Protein AF-A2SNB1-F1 (afdb_monomer_lite)

Foldseek 3Di:
DDAPQDDQQFWKWFPPDQFATWIWGWHDADPVRFTKTFTAHLLRHTQQDDDDPPVDDRRTDPRHHCVRIFTWDDFPSVVSVDPPDGVVVGTGTPPPPDD

Radius of gyration: 13.39 Å; chains: 1; bounding box: 37×21×37 Å

pLDDT: mean 83.58, std 13.96, range [34.94, 96.62]

Organism: Methylibium petroleiphilum (strain ATCC BAA-1232 / LMG 22953 / PM1) (NCBI:txid420662)

Secondary structure (DSSP, 8-state):
-PPP---TT-EEEESS-SSSPPEEEEEEE-TTSEEEEEEE-TTS-EEE--S--SSS-TTSEEEEEGGGEEEESPP-HHHHHSTTS-HHHH--B------

Structure (mmCIF, N/CA/C/O backbone):
data_AF-A2SNB1-F1
#
_entry.id   AF-A2SNB1-F1
#
loop_
_atom_site.group_PDB
_atom_site.id
_atom_site.type_symbol
_atom_site.label_atom_id
_atom_site.label_alt_id
_atom_site.label_comp_id
_atom_site.label_asym_id
_atom_site.label_entity_id
_atom_site.label_seq_id
_atom_site.pdbx_PDB_ins_code
_atom_site.Cartn_x
_atom_site.Cartn_y
_atom_site.Cartn_z
_atom_site.occupancy
_atom_site.B_iso_or_equiv
_atom_site.auth_seq_id
_atom_site.auth_comp_id
_atom_site.auth_asym_id
_atom_site.auth_atom_id
_atom_site.pdbx_PDB_model_num
ATOM 1 N N . MET A 1 1 ? 16.860 10.320 3.312 1.00 34.94 1 MET A N 1
ATOM 2 C CA . MET A 1 1 ? 16.235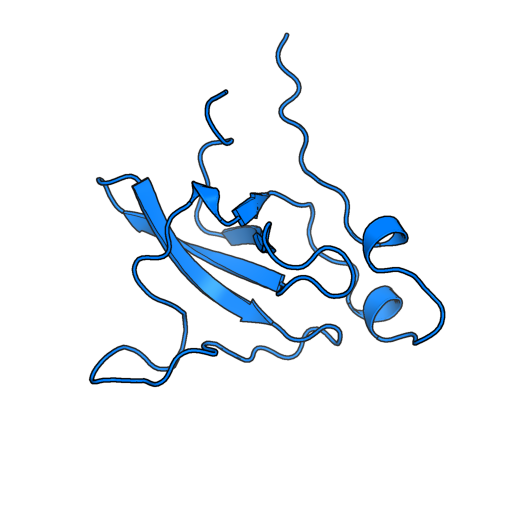 9.144 3.948 1.00 34.94 1 MET A CA 1
ATOM 3 C C . MET A 1 1 ? 15.730 8.245 2.836 1.00 34.94 1 MET A C 1
ATOM 5 O O . MET A 1 1 ? 14.921 8.710 2.04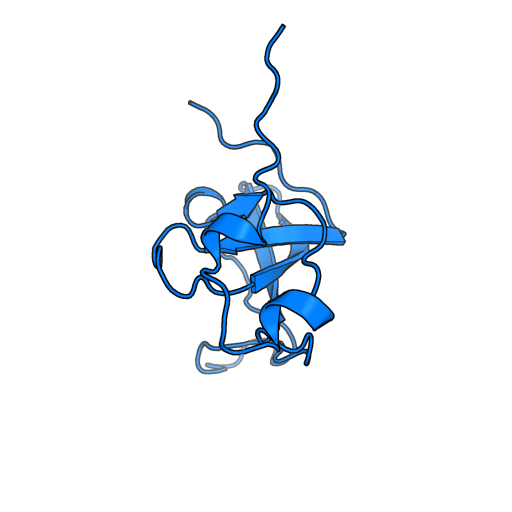3 1.00 34.94 1 MET A O 1
ATOM 9 N N . ALA A 1 2 ? 16.277 7.038 2.697 1.00 44.78 2 ALA A N 1
ATOM 10 C CA . ALA A 1 2 ? 15.760 6.066 1.739 1.00 44.78 2 ALA A CA 1
ATOM 11 C C . ALA A 1 2 ? 14.484 5.454 2.331 1.00 44.78 2 ALA A C 1
ATOM 13 O O . ALA A 1 2 ? 14.493 5.035 3.486 1.00 44.78 2 ALA A O 1
ATOM 14 N N . ALA A 1 3 ? 13.381 5.449 1.580 1.00 50.94 3 ALA A N 1
ATOM 15 C CA . ALA A 1 3 ? 12.192 4.708 1.990 1.00 50.94 3 ALA A CA 1
ATOM 16 C C . ALA A 1 3 ? 12.558 3.217 2.146 1.00 50.94 3 ALA A C 1
ATOM 18 O O . ALA A 1 3 ? 13.423 2.735 1.404 1.00 50.94 3 ALA A O 1
ATOM 19 N N . PRO A 1 4 ? 11.933 2.471 3.076 1.00 59.09 4 PRO A N 1
ATOM 20 C CA . PRO A 1 4 ? 12.180 1.039 3.195 1.00 59.09 4 PRO A CA 1
ATOM 21 C C . PRO A 1 4 ? 11.934 0.362 1.845 1.00 59.09 4 PRO A C 1
ATOM 23 O O . PRO A 1 4 ? 10.951 0.669 1.169 1.00 59.09 4 PRO A O 1
ATOM 26 N N . ALA A 1 5 ? 12.816 -0.553 1.443 1.00 82.25 5 ALA A N 1
ATOM 27 C CA . ALA A 1 5 ? 12.638 -1.276 0.190 1.00 82.25 5 ALA A CA 1
ATOM 28 C C . ALA A 1 5 ? 11.352 -2.115 0.265 1.00 82.25 5 ALA A C 1
ATOM 30 O O . ALA A 1 5 ? 11.281 -3.094 1.014 1.00 82.25 5 ALA A O 1
ATOM 31 N N . PHE A 1 6 ? 10.328 -1.717 -0.493 1.00 90.75 6 PHE A N 1
ATOM 32 C CA . PHE A 1 6 ? 9.090 -2.478 -0.601 1.00 90.75 6 PHE A CA 1
ATOM 33 C C . PHE A 1 6 ? 9.363 -3.889 -1.123 1.00 90.75 6 PHE A C 1
ATOM 35 O O . PHE A 1 6 ? 10.309 -4.135 -1.872 1.00 90.75 6 PHE A O 1
ATOM 42 N N . LYS A 1 7 ? 8.499 -4.826 -0.734 1.00 93.69 7 LYS A N 1
ATOM 43 C CA . LYS A 1 7 ? 8.494 -6.204 -1.227 1.00 93.69 7 LYS A CA 1
ATOM 44 C C . LYS A 1 7 ? 7.075 -6.608 -1.620 1.00 93.69 7 LYS A C 1
ATOM 46 O O . LYS A 1 7 ? 6.122 -6.159 -0.971 1.00 93.69 7 LYS A O 1
ATOM 51 N N . PRO A 1 8 ? 6.913 -7.494 -2.618 1.00 95.75 8 PRO A N 1
ATOM 52 C CA . PRO A 1 8 ? 5.623 -8.094 -2.927 1.00 95.75 8 PRO A CA 1
ATOM 53 C C . PRO A 1 8 ? 4.941 -8.659 -1.675 1.00 95.75 8 PRO A C 1
ATOM 55 O O . PRO A 1 8 ? 5.553 -9.338 -0.852 1.00 95.75 8 PRO A O 1
ATOM 58 N N . GLY A 1 9 ? 3.655 -8.363 -1.524 1.00 94.94 9 GLY A N 1
ATOM 59 C CA . GLY A 1 9 ? 2.821 -8.795 -0.409 1.00 94.94 9 GLY A CA 1
ATOM 60 C C . GLY A 1 9 ? 2.771 -7.841 0.786 1.00 94.94 9 GLY A C 1
ATOM 61 O O . GLY A 1 9 ? 1.851 -8.013 1.593 1.00 94.94 9 GLY A O 1
ATOM 62 N N . MET A 1 10 ? 3.675 -6.856 0.884 1.00 95.38 10 MET A N 1
ATOM 63 C CA . MET A 1 10 ? 3.658 -5.836 1.942 1.00 95.38 10 MET A CA 1
ATOM 64 C C . MET A 1 10 ? 2.409 -4.959 1.870 1.00 95.38 10 MET A C 1
ATOM 66 O O . MET A 1 10 ? 1.838 -4.753 0.797 1.00 95.38 10 MET A O 1
ATOM 70 N N . TRP A 1 11 ? 2.006 -4.428 3.020 1.00 95.38 11 TRP A N 1
ATOM 71 C CA . TRP A 1 11 ? 0.969 -3.410 3.104 1.00 95.38 11 TRP A CA 1
ATOM 72 C C . TRP A 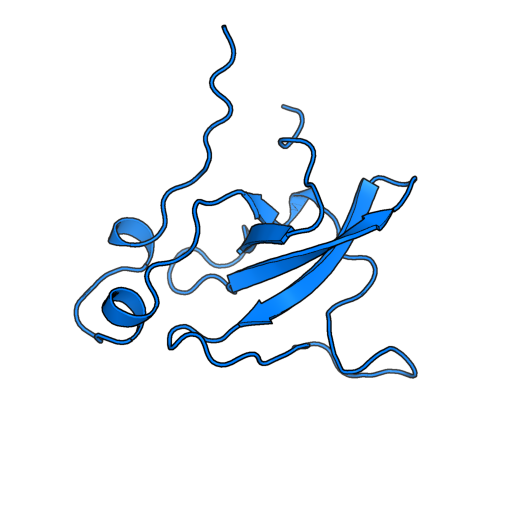1 11 ? 1.598 -2.023 3.144 1.00 95.38 11 TRP A C 1
ATOM 74 O O . TRP A 1 11 ? 2.683 -1.827 3.693 1.00 95.38 11 TRP A O 1
ATOM 84 N N . ALA A 1 12 ? 0.913 -1.071 2.528 1.00 94.31 12 ALA A N 1
ATOM 85 C CA . ALA A 1 12 ? 1.327 0.313 2.454 1.00 94.31 12 ALA A CA 1
ATOM 86 C C . ALA A 1 12 ? 0.110 1.236 2.550 1.00 94.31 12 ALA A C 1
ATOM 88 O O . ALA A 1 12 ? -1.007 0.852 2.196 1.00 94.31 12 ALA A O 1
ATOM 89 N N . MET A 1 13 ? 0.340 2.460 3.000 1.00 92.81 13 MET A N 1
ATOM 90 C CA . MET A 1 13 ? -0.639 3.539 2.957 1.00 92.81 13 MET A CA 1
ATOM 91 C C . MET A 1 13 ? -0.098 4.710 2.138 1.00 92.81 13 MET A C 1
ATOM 93 O O . MET A 1 13 ? 1.112 4.933 2.121 1.00 92.81 13 MET A O 1
ATOM 97 N N . SER A 1 14 ? -0.966 5.446 1.449 1.00 91.00 14 SER A N 1
ATOM 98 C CA . SER A 1 14 ? -0.553 6.648 0.717 1.00 91.00 14 SER A CA 1
ATOM 99 C C . SER A 1 14 ? -0.014 7.711 1.675 1.00 91.00 14 SER A C 1
ATOM 101 O O . SER A 1 14 ? -0.653 7.994 2.690 1.00 91.00 14 SER A O 1
ATOM 103 N N . ALA A 1 15 ? 1.099 8.348 1.323 1.00 85.75 15 ALA A N 1
ATOM 104 C CA . ALA A 1 15 ? 1.664 9.463 2.083 1.00 85.75 15 ALA A CA 1
ATOM 105 C C . ALA A 1 15 ? 0.846 10.763 1.940 1.00 85.75 15 ALA A C 1
ATOM 107 O O . ALA A 1 15 ? 0.892 11.616 2.824 1.00 85.75 15 ALA A O 1
ATOM 108 N N . ASP A 1 16 ? 0.087 10.899 0.848 1.00 80.25 16 ASP A N 1
ATOM 109 C CA . ASP A 1 16 ? -0.572 12.155 0.466 1.00 80.25 16 ASP A CA 1
ATOM 110 C C . ASP A 1 16 ? -1.836 12.475 1.289 1.00 80.25 16 ASP A C 1
ATOM 112 O O . ASP A 1 16 ? -2.198 13.639 1.456 1.00 80.25 16 ASP A O 1
ATOM 116 N N . GLU A 1 17 ? -2.513 11.460 1.838 1.00 78.50 17 GLU A N 1
ATOM 117 C CA . GLU A 1 17 ? -3.777 11.623 2.566 1.00 78.50 17 GLU A CA 1
ATOM 118 C C . GLU A 1 17 ? -3.659 11.173 4.025 1.00 78.50 17 GLU A C 1
ATOM 120 O O . GLU A 1 17 ? -3.709 9.991 4.340 1.00 78.50 17 GLU A O 1
ATOM 125 N N . VAL A 1 18 ? -3.560 12.127 4.954 1.00 70.62 18 VAL A N 1
ATOM 126 C CA . VAL A 1 18 ? -3.283 11.813 6.369 1.00 70.62 18 VAL A CA 1
ATOM 127 C C . VAL A 1 18 ? -4.524 11.346 7.148 1.00 70.62 18 VAL A C 1
ATOM 129 O O . VAL A 1 18 ? -4.399 10.611 8.123 1.00 70.62 18 VAL A O 1
ATOM 132 N N . TYR A 1 19 ? -5.728 11.782 6.761 1.00 73.38 19 TYR A N 1
ATOM 133 C CA . TYR A 1 19 ? -6.963 11.489 7.512 1.00 73.38 19 TYR A CA 1
ATOM 134 C C . TYR A 1 19 ? -7.701 10.237 7.029 1.00 73.38 19 TYR A C 1
ATOM 136 O O . TYR A 1 19 ? -8.450 9.632 7.793 1.00 73.38 19 TYR A O 1
ATOM 144 N N . LYS A 1 20 ? -7.528 9.870 5.755 1.00 81.00 20 LYS A N 1
ATOM 145 C CA . LYS A 1 20 ? -8.133 8.687 5.126 1.00 81.00 20 LYS A CA 1
ATOM 146 C C . LYS A 1 20 ? -7.206 8.139 4.038 1.00 81.00 20 LYS A C 1
ATOM 148 O O . LYS A 1 20 ? -7.591 8.130 2.874 1.00 81.00 20 LYS A O 1
ATOM 153 N N . PRO A 1 21 ? -5.985 7.713 4.395 1.00 86.56 21 PRO A N 1
ATOM 154 C CA . PRO A 1 21 ? -5.031 7.254 3.401 1.00 86.56 21 PRO A CA 1
ATOM 155 C C . PRO A 1 21 ? -5.595 6.098 2.577 1.00 86.56 21 PRO A C 1
ATOM 157 O O . PRO A 1 21 ? -6.291 5.215 3.093 1.00 86.56 21 PRO A O 1
ATOM 160 N N . MET A 1 22 ? -5.227 6.059 1.300 1.00 90.62 22 MET A N 1
ATOM 161 C CA . MET A 1 22 ? -5.458 4.883 0.475 1.00 90.62 22 MET A CA 1
ATOM 162 C C . MET A 1 22 ? -4.632 3.718 1.009 1.00 90.62 22 MET A C 1
ATOM 164 O O . MET A 1 22 ? -3.442 3.863 1.288 1.00 90.62 22 MET A O 1
ATOM 168 N N . LEU A 1 23 ? -5.260 2.549 1.110 1.00 93.81 23 LEU A N 1
ATOM 169 C CA . LEU A 1 23 ? -4.607 1.325 1.558 1.00 93.81 23 LEU A CA 1
ATOM 170 C C . LEU A 1 23 ? -4.224 0.480 0.354 1.00 93.81 23 LEU A C 1
ATOM 172 O O . LEU A 1 23 ? -5.051 0.175 -0.507 1.00 93.81 23 LEU A O 1
ATOM 176 N N . GLY A 1 24 ? -2.961 0.087 0.309 1.00 95.25 24 GLY A N 1
ATOM 177 C CA . GLY A 1 24 ? -2.369 -0.662 -0.780 1.00 95.25 24 GLY A CA 1
ATOM 178 C C . GLY A 1 24 ? -1.729 -1.950 -0.292 1.00 95.25 24 GLY A C 1
ATOM 179 O O . GLY A 1 24 ? -1.115 -1.992 0.773 1.00 95.25 24 GLY A O 1
ATOM 180 N N . ARG A 1 25 ? -1.825 -3.006 -1.098 1.00 96.62 25 ARG A N 1
ATOM 181 C CA . ARG A 1 25 ? -0.949 -4.171 -0.981 1.00 96.62 25 ARG A CA 1
ATOM 182 C C . ARG A 1 25 ? -0.017 -4.209 -2.178 1.00 96.62 25 ARG A C 1
ATOM 184 O O . ARG A 1 25 ? -0.493 -4.249 -3.314 1.00 96.62 25 ARG A O 1
ATOM 191 N N . ILE A 1 26 ? 1.285 -4.221 -1.921 1.00 96.38 26 ILE A N 1
ATOM 192 C CA . ILE A 1 26 ? 2.305 -4.295 -2.964 1.00 96.38 26 ILE A CA 1
ATOM 193 C C . ILE A 1 26 ? 2.130 -5.614 -3.708 1.00 96.38 26 ILE A C 1
ATOM 195 O O . ILE A 1 26 ? 2.129 -6.690 -3.107 1.00 96.38 26 ILE A O 1
ATOM 199 N N . ARG A 1 27 ? 1.934 -5.530 -5.017 1.00 95.75 27 ARG A N 1
ATOM 200 C CA . ARG A 1 27 ? 1.847 -6.679 -5.912 1.00 95.75 27 ARG A CA 1
ATOM 201 C C . ARG A 1 27 ? 3.224 -7.045 -6.432 1.00 95.75 27 ARG A C 1
ATOM 203 O O . ARG A 1 27 ? 3.572 -8.218 -6.386 1.00 95.75 27 ARG A O 1
ATOM 210 N N . ASP A 1 28 ? 3.948 -6.049 -6.924 1.00 95.62 28 ASP A N 1
ATOM 211 C CA . ASP A 1 28 ? 5.251 -6.224 -7.550 1.00 95.62 28 ASP A CA 1
ATOM 212 C C . ASP A 1 28 ? 6.134 -4.992 -7.330 1.00 95.62 28 ASP A C 1
ATOM 214 O O . ASP A 1 28 ? 5.627 -3.910 -7.013 1.00 95.62 28 ASP A O 1
ATOM 218 N N . VAL A 1 29 ? 7.443 -5.174 -7.476 1.00 94.62 29 VAL A N 1
ATOM 219 C CA . VAL A 1 29 ? 8.457 -4.121 -7.358 1.00 94.62 29 VAL A CA 1
ATOM 220 C C . VAL A 1 29 ? 9.371 -4.211 -8.571 1.00 94.62 29 VAL A C 1
ATOM 222 O O . VAL A 1 29 ? 10.001 -5.239 -8.813 1.00 94.62 29 VAL A O 1
ATOM 225 N N . HIS A 1 30 ? 9.438 -3.129 -9.332 1.00 92.19 30 HIS A N 1
ATOM 226 C CA . HIS A 1 30 ? 10.193 -3.051 -10.574 1.00 92.19 30 HIS A CA 1
ATOM 227 C C . HIS A 1 30 ? 11.660 -2.700 -10.312 1.00 92.19 30 HIS A C 1
ATOM 229 O O . HIS A 1 30 ? 12.024 -2.162 -9.264 1.00 92.19 30 HIS A O 1
ATOM 235 N N . SER A 1 31 ? 12.524 -2.973 -11.290 1.00 89.88 31 SER A N 1
ATOM 236 C CA . SER A 1 31 ? 13.968 -2.707 -11.192 1.00 89.88 31 SER A CA 1
ATOM 237 C C . SER A 1 31 ? 14.321 -1.223 -11.059 1.00 89.88 31 SER A C 1
ATOM 239 O O . SER A 1 31 ? 15.411 -0.897 -10.601 1.00 89.88 31 SER A O 1
ATOM 241 N N . ASP A 1 32 ? 13.420 -0.329 -11.469 1.00 89.00 32 ASP A N 1
ATOM 242 C CA . ASP A 1 32 ? 13.554 1.125 -11.327 1.00 89.00 32 ASP A CA 1
ATOM 243 C C . ASP A 1 32 ? 13.067 1.648 -9.960 1.00 89.00 32 ASP A C 1
ATOM 245 O O . ASP A 1 32 ? 13.114 2.850 -9.705 1.00 89.00 32 ASP A O 1
ATOM 249 N N . GLY A 1 33 ? 12.607 0.756 -9.075 1.00 87.75 33 GLY A N 1
ATOM 250 C CA . GLY A 1 33 ? 12.069 1.092 -7.759 1.00 87.75 33 GLY A CA 1
ATOM 251 C C . GLY A 1 33 ? 10.598 1.511 -7.765 1.00 87.75 33 GLY A C 1
ATOM 252 O O . GLY A 1 33 ? 10.052 1.796 -6.697 1.00 87.75 33 GLY A O 1
ATOM 253 N N . SER A 1 34 ? 9.934 1.539 -8.925 1.00 92.81 34 SER A N 1
ATOM 254 C CA . SER A 1 34 ? 8.481 1.701 -8.983 1.00 92.81 34 SER A CA 1
ATOM 255 C C . SER A 1 34 ? 7.769 0.438 -8.490 1.00 92.81 34 SER A C 1
ATOM 257 O O . SER A 1 34 ? 8.332 -0.659 -8.462 1.00 92.81 34 SER A O 1
ATOM 259 N N . ILE A 1 35 ? 6.518 0.583 -8.062 1.00 94.94 35 ILE A N 1
ATOM 260 C CA . ILE A 1 35 ? 5.741 -0.495 -7.446 1.00 94.94 35 ILE A CA 1
ATOM 261 C C . ILE A 1 35 ? 4.372 -0.643 -8.098 1.00 94.94 35 ILE A C 1
ATOM 263 O O . ILE A 1 35 ? 3.719 0.335 -8.455 1.00 94.94 35 ILE A O 1
ATOM 267 N N . ASP A 1 36 ? 3.907 -1.880 -8.193 1.00 95.19 36 ASP A N 1
ATOM 268 C CA . ASP A 1 36 ? 2.520 -2.181 -8.523 1.00 95.19 36 ASP A CA 1
ATOM 269 C C . ASP A 1 36 ? 1.728 -2.350 -7.226 1.00 95.19 36 ASP A C 1
ATOM 271 O O . ASP A 1 36 ? 2.122 -3.130 -6.355 1.00 95.19 36 ASP A O 1
ATOM 275 N N . VAL A 1 37 ? 0.586 -1.679 -7.086 1.00 95.31 37 VAL A N 1
ATOM 276 C CA . VAL A 1 37 ? -0.177 -1.656 -5.827 1.00 95.31 37 VAL A CA 1
ATOM 277 C C . VAL A 1 37 ? -1.632 -2.041 -6.052 1.00 95.31 37 VAL A C 1
ATOM 279 O O . VAL A 1 37 ? -2.337 -1.457 -6.865 1.00 95.31 37 VAL A O 1
ATOM 282 N N . VAL A 1 38 ? -2.128 -3.022 -5.304 1.00 96.50 38 VAL A N 1
ATOM 283 C CA . VAL A 1 38 ? -3.557 -3.353 -5.267 1.00 96.50 38 VAL A CA 1
ATOM 284 C C . VAL A 1 38 ? -4.226 -2.500 -4.198 1.00 96.50 38 VAL A C 1
ATOM 286 O O . VAL A 1 38 ? -3.908 -2.653 -3.022 1.00 96.50 38 VAL A O 1
ATOM 289 N N . ILE A 1 39 ? -5.184 -1.663 -4.588 1.00 94.75 39 ILE A N 1
ATOM 290 C CA . ILE A 1 39 ? -5.913 -0.789 -3.665 1.00 94.75 39 ILE A CA 1
ATOM 291 C C . ILE A 1 39 ? -7.034 -1.544 -2.946 1.00 94.75 39 ILE A C 1
ATOM 293 O O . ILE A 1 39 ? -7.740 -2.365 -3.548 1.00 94.75 39 ILE A O 1
ATOM 297 N N . TYR A 1 40 ? -7.216 -1.235 -1.665 1.00 94.06 40 TYR A N 1
ATOM 298 C CA . TYR A 1 40 ? -8.265 -1.740 -0.785 1.00 94.06 40 TYR A CA 1
ATOM 299 C C . TYR A 1 40 ? -9.042 -0.578 -0.165 1.00 94.06 40 TYR A C 1
ATOM 301 O O . TYR A 1 40 ? -8.485 0.475 0.138 1.00 94.06 40 TYR A O 1
ATOM 309 N N . ALA A 1 41 ? -10.341 -0.782 0.027 1.00 89.50 41 ALA A N 1
ATOM 310 C CA . ALA A 1 41 ? -11.157 0.082 0.863 1.00 89.50 41 ALA A CA 1
ATOM 311 C C . ALA A 1 41 ? -10.912 -0.208 2.354 1.00 89.50 41 ALA A C 1
ATOM 313 O O . ALA A 1 41 ? -10.320 -1.223 2.726 1.00 89.50 41 ALA A O 1
ATOM 314 N N . ALA A 1 42 ? -11.388 0.695 3.210 1.00 86.44 42 ALA A N 1
ATOM 315 C CA . ALA A 1 42 ? -11.218 0.620 4.661 1.00 86.44 42 ALA A CA 1
ATOM 316 C C . ALA A 1 42 ? -11.875 -0.606 5.313 1.00 86.44 42 ALA A C 1
ATOM 318 O O . ALA A 1 42 ? -11.442 -1.049 6.368 1.00 86.44 42 ALA A O 1
ATOM 319 N N . ASP A 1 43 ? -12.889 -1.174 4.665 1.00 87.56 43 ASP A N 1
ATOM 320 C CA . ASP A 1 43 ? -13.560 -2.415 5.063 1.00 87.56 43 ASP A CA 1
ATOM 321 C C . ASP A 1 43 ? -12.828 -3.683 4.581 1.00 87.56 43 ASP A C 1
ATOM 323 O O . ASP A 1 43 ? -13.305 -4.799 4.778 1.00 87.56 43 ASP A O 1
ATOM 327 N N . GLY A 1 44 ? -11.673 -3.532 3.927 1.00 88.81 44 GLY A N 1
ATOM 328 C CA . GLY A 1 44 ? -10.907 -4.636 3.358 1.00 88.81 44 GLY A CA 1
ATOM 329 C C . GLY A 1 44 ? -11.403 -5.098 1.991 1.00 88.81 44 GLY A C 1
ATOM 330 O O . GLY A 1 44 ? -10.838 -6.040 1.428 1.00 88.81 44 GLY A O 1
ATOM 331 N N . GLN A 1 45 ? -12.406 -4.440 1.401 1.00 92.31 45 GLN A N 1
ATOM 332 C CA . GLN A 1 45 ? -12.834 -4.753 0.045 1.00 92.31 45 GLN A CA 1
ATOM 333 C C . GLN A 1 45 ? -11.738 -4.366 -0.954 1.00 92.31 45 GLN A C 1
ATOM 335 O O . GLN A 1 45 ? -11.350 -3.202 -1.080 1.00 92.31 45 GLN A O 1
ATOM 340 N N . ARG A 1 46 ? -11.263 -5.345 -1.727 1.00 93.75 46 ARG A N 1
ATOM 341 C CA . ARG A 1 46 ? -10.316 -5.105 -2.819 1.00 93.75 46 ARG A CA 1
ATOM 342 C C . ARG A 1 46 ? -10.966 -4.234 -3.898 1.00 93.75 46 ARG A C 1
ATOM 344 O O . ARG A 1 46 ? -11.948 -4.639 -4.515 1.00 93.75 46 ARG A O 1
ATOM 351 N N . ARG A 1 47 ? -10.371 -3.074 -4.173 1.00 91.56 47 ARG A N 1
ATOM 352 C CA . ARG A 1 47 ? -10.736 -2.174 -5.281 1.00 91.56 47 ARG A CA 1
ATOM 353 C C . ARG A 1 47 ? -9.898 -2.435 -6.526 1.00 91.56 47 ARG A C 1
ATOM 355 O O . ARG A 1 47 ? -10.386 -2.299 -7.642 1.00 91.56 47 ARG A O 1
ATOM 362 N N . GLY A 1 48 ? -8.651 -2.861 -6.339 1.00 91.19 48 GLY A N 1
ATOM 363 C CA . GLY A 1 48 ? -7.704 -3.044 -7.429 1.00 91.19 48 GLY A CA 1
ATOM 364 C C . GLY A 1 48 ? -7.042 -1.725 -7.785 1.00 91.19 48 GLY A C 1
ATOM 365 O O . GLY A 1 48 ? -5.922 -1.490 -7.351 1.00 91.19 48 GLY A O 1
ATOM 366 N N . ARG A 1 49 ? -7.744 -0.870 -8.525 1.00 89.31 49 ARG A N 1
ATOM 367 C CA . ARG A 1 49 ? -7.246 0.408 -9.044 1.00 89.31 49 ARG A CA 1
ATOM 368 C C . ARG A 1 49 ? -8.223 1.547 -8.717 1.00 89.31 49 ARG A C 1
ATOM 370 O O . ARG A 1 49 ? -9.423 1.306 -8.605 1.00 89.31 49 ARG A O 1
ATOM 377 N N . VAL A 1 50 ? -7.708 2.764 -8.592 1.00 85.62 50 VAL A N 1
ATOM 378 C CA . VAL A 1 50 ? -8.432 4.039 -8.474 1.00 85.62 50 VAL A CA 1
ATOM 379 C C . VAL A 1 50 ? -8.263 4.905 -9.734 1.00 85.62 50 VAL A C 1
ATOM 381 O O . VAL A 1 50 ? -9.217 5.556 -10.155 1.00 85.62 50 VAL A O 1
ATOM 384 N N . SER A 1 51 ? -7.096 4.888 -10.383 1.00 81.50 51 SER A N 1
ATOM 385 C CA . SER A 1 51 ? -6.833 5.597 -11.635 1.00 81.50 51 SER A CA 1
ATOM 386 C C . SER A 1 51 ? -7.683 5.058 -12.800 1.00 81.50 51 SER A C 1
ATOM 388 O O . SER A 1 51 ? -8.035 3.873 -12.841 1.00 81.50 51 SER A O 1
ATOM 390 N N . PRO A 1 52 ? -8.026 5.887 -13.803 1.00 81.19 52 PRO A N 1
ATOM 391 C CA . PRO A 1 52 ? -8.652 5.394 -15.022 1.00 81.19 52 PRO A CA 1
ATOM 392 C C . PRO A 1 52 ? -7.747 4.387 -15.744 1.00 81.19 52 PRO A C 1
ATOM 394 O O . PRO A 1 52 ? -6.547 4.607 -15.924 1.00 81.19 52 PRO A O 1
ATOM 397 N N . ALA A 1 53 ? -8.321 3.274 -16.200 1.00 74.06 53 ALA A N 1
ATOM 398 C CA . ALA A 1 53 ? -7.606 2.295 -17.011 1.00 74.06 53 ALA A CA 1
ATOM 399 C C . ALA A 1 53 ? -7.443 2.826 -18.448 1.00 74.06 53 ALA A C 1
ATOM 401 O O . ALA A 1 53 ? -8.178 2.433 -19.350 1.00 74.06 53 ALA A O 1
ATOM 402 N N . MET A 1 54 ? -6.479 3.725 -18.662 1.00 82.81 54 MET A N 1
ATOM 403 C CA . MET A 1 54 ? -6.081 4.250 -19.979 1.00 82.81 54 MET A CA 1
ATOM 404 C C . MET A 1 54 ? -5.312 3.187 -20.790 1.00 82.81 54 MET A C 1
ATOM 406 O O . MET A 1 54 ? -4.159 3.378 -21.154 1.00 82.81 54 MET A O 1
ATOM 410 N N . GLY A 1 55 ? -5.916 2.010 -20.990 1.00 79.38 55 GLY A N 1
ATOM 411 C CA . GLY A 1 55 ? -5.294 0.839 -21.628 1.00 79.38 55 GLY A CA 1
ATOM 412 C C . GLY A 1 55 ? -4.494 -0.077 -20.687 1.00 79.38 55 GLY A C 1
ATOM 413 O O . GLY A 1 55 ? -4.021 -1.124 -21.115 1.00 79.38 55 GLY A O 1
ATOM 414 N N . GLY A 1 56 ? -4.362 0.282 -19.406 1.00 81.44 56 GLY A N 1
ATOM 415 C CA . GLY A 1 56 ? -3.622 -0.493 -18.405 1.00 81.44 56 GLY A CA 1
ATOM 416 C C . GLY A 1 56 ? -4.440 -1.560 -17.648 1.00 81.44 56 GLY A C 1
ATOM 417 O O . GLY A 1 56 ? -5.663 -1.654 -17.789 1.00 81.44 56 GLY A O 1
ATOM 418 N N . PRO A 1 57 ? -3.777 -2.359 -16.791 1.00 85.00 57 PRO A N 1
ATOM 419 C CA . PRO A 1 57 ? -4.404 -3.433 -16.019 1.00 85.00 57 PRO A CA 1
ATOM 420 C C . PRO A 1 57 ? -5.424 -2.912 -15.000 1.00 85.00 57 PRO A C 1
ATOM 422 O O . PRO A 1 57 ? -5.123 -2.023 -14.214 1.00 85.00 57 PRO A O 1
ATOM 425 N N . ARG A 1 58 ? -6.616 -3.517 -14.942 1.00 85.44 58 ARG A N 1
ATOM 426 C CA . ARG A 1 58 ? -7.706 -3.078 -14.043 1.00 85.44 58 ARG A CA 1
ATOM 427 C C . ARG A 1 58 ? -7.543 -3.507 -12.580 1.00 85.44 58 ARG A C 1
ATOM 429 O O . ARG A 1 58 ? -8.209 -2.973 -11.704 1.00 85.44 58 ARG A O 1
ATOM 436 N N . GLY A 1 59 ? -6.707 -4.511 -12.313 1.00 90.31 59 GLY A N 1
ATOM 437 C CA . GLY A 1 59 ? -6.655 -5.179 -11.008 1.00 90.31 59 GLY A CA 1
ATOM 438 C C . GLY A 1 59 ? -5.732 -4.543 -9.966 1.00 90.31 59 GLY A C 1
ATOM 439 O O . GLY A 1 59 ? -5.691 -5.063 -8.846 1.00 90.31 59 GLY A O 1
ATOM 440 N N . PHE A 1 60 ? -4.972 -3.512 -10.347 1.00 91.62 60 PHE A N 1
ATOM 441 C CA . PHE A 1 60 ? -3.964 -2.818 -9.539 1.00 91.62 60 PHE A CA 1
ATOM 442 C C . PHE A 1 60 ? -3.565 -1.484 -10.200 1.00 91.62 60 PHE A C 1
ATOM 444 O O . PHE A 1 60 ? -3.809 -1.278 -11.396 1.00 91.62 60 PHE A O 1
ATOM 451 N N . GLU A 1 61 ? -2.942 -0.607 -9.420 1.00 92.25 61 GLU A N 1
ATOM 452 C CA . GLU A 1 61 ? -2.211 0.575 -9.871 1.00 92.25 61 GLU A CA 1
ATOM 453 C C . GLU A 1 61 ? -0.801 0.189 -10.327 1.00 92.25 61 GLU A C 1
ATOM 455 O O . GLU A 1 61 ? -0.018 -0.280 -9.500 1.00 92.25 61 GLU A O 1
ATOM 460 N N . PRO A 1 62 ? -0.466 0.328 -11.618 1.00 92.00 62 PRO A N 1
ATOM 461 C CA . PRO A 1 62 ? 0.859 0.011 -12.124 1.00 92.00 62 PRO A CA 1
ATOM 462 C C . PRO A 1 62 ? 1.835 1.169 -11.905 1.00 92.00 62 PRO A C 1
ATOM 464 O O . PRO A 1 62 ? 1.429 2.332 -11.946 1.00 92.00 62 PRO A O 1
ATOM 467 N N . CYS A 1 63 ? 3.121 0.845 -11.770 1.00 90.06 63 CYS A N 1
ATOM 468 C CA . CYS A 1 63 ? 4.235 1.803 -11.844 1.00 90.06 63 CYS A CA 1
ATOM 469 C C . CYS A 1 63 ? 4.081 3.032 -10.922 1.00 90.06 63 CYS A C 1
ATOM 471 O O . CYS A 1 63 ? 4.388 4.162 -11.303 1.00 90.06 63 CYS A O 1
ATOM 473 N N . CYS A 1 64 ? 3.590 2.828 -9.701 1.00 91.00 64 CYS A N 1
ATOM 474 C CA . CYS A 1 64 ? 3.522 3.871 -8.686 1.00 91.00 64 CYS A CA 1
ATOM 475 C C . CYS A 1 64 ? 4.922 4.210 -8.156 1.00 91.00 64 CYS A C 1
ATOM 477 O O . CYS A 1 64 ? 5.751 3.324 -7.961 1.00 91.00 64 CYS A O 1
ATOM 479 N N . GLY A 1 65 ? 5.177 5.486 -7.861 1.00 91.69 65 GLY A N 1
ATOM 480 C CA . GLY A 1 65 ? 6.405 5.897 -7.178 1.00 91.69 65 GLY A CA 1
ATOM 481 C C . GLY A 1 65 ? 6.402 5.429 -5.723 1.00 91.69 65 GLY A C 1
ATOM 482 O O . GLY A 1 65 ? 5.502 5.799 -4.968 1.00 91.69 65 GLY A O 1
ATOM 483 N N . ALA A 1 66 ? 7.400 4.639 -5.319 1.00 90.88 66 ALA A N 1
ATOM 484 C CA . ALA A 1 66 ? 7.515 4.110 -3.958 1.00 90.88 66 ALA A CA 1
ATOM 485 C C . ALA A 1 66 ? 7.518 5.209 -2.880 1.00 90.88 66 ALA A C 1
ATOM 487 O O . ALA A 1 66 ? 6.992 5.006 -1.792 1.00 90.88 66 ALA A O 1
ATOM 488 N N . GLN A 1 67 ? 8.043 6.394 -3.191 1.00 88.56 67 GLN A N 1
ATOM 489 C CA . GLN A 1 67 ? 8.102 7.540 -2.281 1.00 88.56 67 GLN A CA 1
ATOM 490 C C . GLN A 1 67 ? 6.729 8.080 -1.848 1.00 88.56 67 GLN A C 1
ATOM 492 O O . GLN A 1 67 ? 6.644 8.757 -0.829 1.00 88.56 67 GLN A O 1
ATOM 497 N N . ASN A 1 68 ? 5.660 7.765 -2.588 1.00 90.25 68 ASN A N 1
ATOM 498 C CA . ASN A 1 68 ? 4.293 8.179 -2.253 1.00 90.25 68 ASN A CA 1
ATOM 499 C C . ASN A 1 68 ? 3.598 7.188 -1.303 1.00 90.25 68 ASN A C 1
ATOM 501 O O . ASN A 1 68 ? 2.415 7.340 -0.997 1.00 90.25 68 ASN A O 1
ATOM 505 N N . TRP A 1 69 ? 4.311 6.151 -0.861 1.00 91.56 69 TRP A N 1
ATOM 506 C CA . TRP A 1 69 ? 3.776 5.071 -0.049 1.00 91.56 69 TRP A CA 1
ATOM 507 C C . TRP A 1 69 ? 4.599 4.891 1.223 1.00 91.56 69 TRP A C 1
ATOM 509 O O . TRP A 1 69 ? 5.827 4.927 1.213 1.00 91.56 69 TRP A O 1
ATOM 519 N N . ILE A 1 70 ? 3.903 4.644 2.328 1.00 92.12 70 ILE A N 1
ATOM 520 C CA . ILE A 1 70 ? 4.489 4.376 3.639 1.00 92.12 70 ILE A CA 1
ATOM 521 C C . ILE A 1 70 ? 4.190 2.916 3.984 1.00 92.12 70 ILE A C 1
ATOM 523 O O . ILE A 1 70 ? 3.013 2.546 4.031 1.00 92.12 70 ILE A O 1
ATOM 527 N N . PRO A 1 71 ? 5.205 2.066 4.212 1.00 92.56 71 PRO A N 1
ATOM 528 C CA . PRO A 1 71 ? 4.982 0.679 4.594 1.00 92.56 71 PRO A CA 1
ATOM 529 C C . PRO A 1 71 ? 4.330 0.603 5.975 1.00 92.56 71 PRO A C 1
ATOM 531 O O . PRO A 1 71 ? 4.697 1.326 6.900 1.00 92.56 71 PRO A O 1
ATOM 534 N N . ILE A 1 72 ? 3.361 -0.294 6.110 1.00 92.44 72 ILE A N 1
ATOM 535 C CA . ILE A 1 72 ? 2.584 -0.503 7.332 1.00 92.44 72 ILE A CA 1
ATOM 536 C C . ILE A 1 72 ? 2.447 -1.996 7.624 1.00 92.44 72 ILE A C 1
ATOM 538 O O . ILE A 1 72 ? 2.592 -2.847 6.739 1.00 92.44 72 ILE A O 1
ATOM 542 N N . GLU A 1 73 ? 2.132 -2.324 8.872 1.00 92.31 73 GLU A N 1
ATOM 543 C CA . GLU A 1 73 ? 1.599 -3.640 9.207 1.00 92.31 73 GLU A CA 1
ATOM 544 C C . GLU A 1 73 ? 0.295 -3.901 8.441 1.00 92.31 73 GLU A C 1
ATOM 546 O O . GLU A 1 73 ? -0.354 -2.988 7.919 1.00 92.31 73 GLU A O 1
ATOM 551 N N . ARG A 1 74 ? -0.125 -5.170 8.385 1.00 92.31 74 ARG A N 1
ATOM 552 C CA . ARG A 1 74 ? -1.425 -5.513 7.806 1.00 92.31 74 ARG A CA 1
ATOM 553 C C . ARG A 1 74 ? -2.530 -4.713 8.518 1.00 92.31 74 ARG A C 1
ATOM 555 O O . ARG A 1 74 ? -2.674 -4.872 9.730 1.00 92.31 74 ARG A O 1
ATOM 562 N N . PRO A 1 75 ? -3.353 -3.936 7.787 1.00 89.88 75 PRO A N 1
ATOM 563 C CA . PRO A 1 75 ? -4.446 -3.192 8.391 1.00 89.88 75 PRO A CA 1
ATOM 564 C C . PRO A 1 75 ? -5.435 -4.125 9.087 1.00 89.88 75 PRO A C 1
ATOM 566 O O . PRO A 1 75 ? -5.813 -5.171 8.544 1.00 89.88 75 PRO A O 1
ATOM 569 N N . ASN A 1 76 ? -5.905 -3.719 10.264 1.00 89.88 76 ASN A N 1
ATOM 570 C CA . ASN A 1 76 ? -7.070 -4.341 10.872 1.00 89.88 76 ASN A CA 1
ATOM 571 C C . ASN A 1 76 ? -8.339 -3.736 10.254 1.00 89.88 76 ASN A C 1
ATOM 573 O O . ASN A 1 76 ? -8.849 -2.714 10.711 1.00 89.88 76 ASN A O 1
ATOM 577 N N . PHE A 1 77 ? -8.828 -4.365 9.187 1.00 88.00 77 PHE A N 1
ATOM 578 C CA . PHE A 1 77 ? -10.000 -3.895 8.446 1.00 88.00 77 PHE A CA 1
ATOM 579 C C . PHE A 1 77 ? -11.294 -3.904 9.266 1.00 88.00 77 PHE A C 1
ATOM 581 O O . PHE A 1 77 ? -12.169 -3.082 9.016 1.00 88.00 77 PHE A O 1
ATOM 588 N N . GLU A 1 78 ? -11.414 -4.781 10.265 1.00 86.44 78 GLU A N 1
ATOM 589 C CA . GLU A 1 78 ? -12.581 -4.788 11.153 1.00 86.44 78 GLU A CA 1
ATOM 590 C C . GLU A 1 78 ? -12.630 -3.506 11.985 1.00 86.44 78 GLU A C 1
ATOM 592 O O . GLU A 1 78 ? -13.677 -2.868 12.073 1.00 86.44 78 GLU A O 1
ATOM 597 N N . LEU A 1 79 ? -11.483 -3.078 12.524 1.00 84.06 79 LEU A N 1
ATOM 598 C CA . LEU A 1 79 ? -11.377 -1.812 13.250 1.00 84.06 79 LEU A CA 1
ATOM 599 C C . LEU A 1 79 ? -11.591 -0.611 12.322 1.00 84.06 79 LEU A C 1
ATOM 601 O O . LEU A 1 79 ? -12.386 0.269 12.646 1.00 84.06 79 LEU A O 1
ATOM 605 N N . LEU A 1 80 ? -10.965 -0.600 11.143 1.00 83.50 80 LEU A N 1
ATOM 606 C 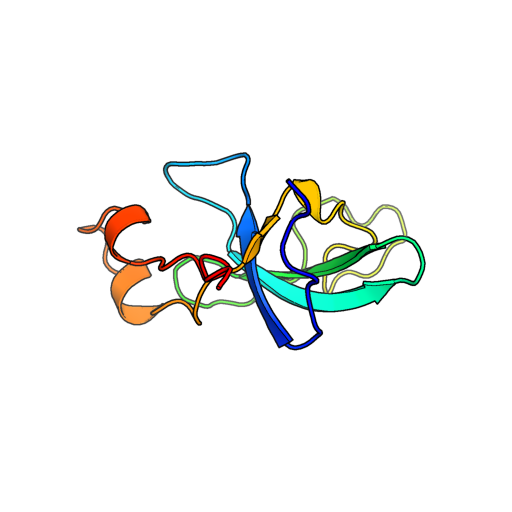CA . LEU A 1 80 ? -11.098 0.491 10.166 1.00 83.50 80 LEU A CA 1
ATOM 607 C C . LEU A 1 80 ? -12.521 0.645 9.607 1.00 83.50 80 LEU A C 1
ATOM 609 O O . LEU A 1 80 ? -12.938 1.755 9.272 1.00 83.50 80 LEU A O 1
ATOM 613 N N . ALA A 1 81 ? -13.291 -0.443 9.531 1.00 82.12 81 ALA A N 1
ATOM 614 C CA . ALA A 1 81 ? -14.698 -0.397 9.141 1.00 82.12 81 ALA A CA 1
ATOM 615 C C . ALA A 1 81 ? -15.578 0.305 10.192 1.00 82.12 81 ALA A C 1
ATOM 617 O O . ALA A 1 81 ? -16.657 0.817 9.868 1.00 82.12 81 ALA A O 1
ATOM 618 N N . THR A 1 82 ? -15.143 0.361 11.455 1.00 78.62 82 THR A N 1
ATOM 619 C CA . THR A 1 82 ? -15.891 1.049 12.508 1.00 78.62 82 THR A CA 1
ATOM 620 C C . THR A 1 82 ? -15.646 2.562 12.443 1.00 78.62 82 THR A C 1
ATOM 622 O O . THR A 1 82 ? -14.541 3.051 12.641 1.00 78.62 82 THR A O 1
ATOM 625 N N . LYS A 1 83 ? -16.707 3.347 12.192 1.00 64.38 83 LYS A N 1
ATOM 626 C CA . LYS A 1 83 ? -16.675 4.819 11.982 1.00 64.38 83 LYS A CA 1
ATOM 627 C C . LYS A 1 83 ? -16.196 5.666 13.183 1.00 64.38 83 LYS A C 1
ATOM 629 O O . LYS A 1 83 ? -16.412 6.875 13.189 1.00 64.38 83 LYS A O 1
ATOM 634 N N . ARG A 1 84 ? -15.653 5.049 14.233 1.00 64.50 84 ARG A N 1
ATOM 635 C CA . ARG A 1 84 ? -15.322 5.701 15.510 1.00 64.50 84 ARG A CA 1
ATOM 636 C C . ARG A 1 84 ? -13.835 5.993 15.699 1.00 64.50 84 ARG A C 1
ATOM 638 O O . ARG A 1 84 ? -13.520 6.720 16.632 1.00 64.50 84 ARG A O 1
ATOM 645 N N . TYR A 1 85 ? -12.960 5.456 14.852 1.00 61.31 85 TYR A N 1
ATOM 646 C CA . TYR A 1 85 ? -11.512 5.596 15.008 1.00 61.31 85 TYR A CA 1
ATOM 647 C C . TYR A 1 85 ? -10.898 6.463 13.915 1.00 61.31 85 TYR A C 1
ATOM 649 O O . TYR A 1 85 ? -11.371 6.474 12.774 1.00 61.31 85 TYR A O 1
ATOM 657 N N . ASP A 1 86 ? -9.835 7.178 14.279 1.00 68.44 86 ASP A N 1
ATOM 658 C CA . ASP A 1 86 ? -8.947 7.814 13.316 1.00 68.44 86 ASP A CA 1
ATOM 659 C C . ASP A 1 86 ? -8.052 6.730 12.687 1.00 68.44 86 ASP A C 1
ATOM 661 O O . ASP A 1 86 ? -7.643 5.767 13.344 1.00 68.44 86 ASP A O 1
ATOM 665 N N . TYR A 1 87 ? -7.738 6.862 11.397 1.00 71.12 87 TYR A N 1
ATOM 666 C CA . TYR A 1 87 ? -6.862 5.918 10.693 1.00 71.12 87 TYR A CA 1
ATOM 667 C C . TYR A 1 87 ? -5.477 5.859 11.343 1.00 71.12 87 TYR A C 1
ATOM 669 O O . TYR A 1 87 ? -4.835 4.809 11.320 1.00 71.12 87 TYR A O 1
ATOM 677 N N . ARG A 1 88 ? -5.044 6.952 11.981 1.00 69.25 88 ARG A N 1
ATOM 678 C CA . ARG A 1 88 ? -3.778 7.035 12.722 1.00 69.25 88 ARG A CA 1
ATOM 679 C C . ARG A 1 88 ? -3.706 6.086 13.916 1.00 69.25 88 ARG A C 1
ATOM 681 O O . ARG A 1 88 ? -2.619 5.625 14.240 1.00 69.25 88 ARG A O 1
ATOM 688 N N . ASP A 1 89 ? -4.842 5.763 14.530 1.00 73.06 89 ASP A N 1
ATOM 689 C CA . ASP A 1 89 ? -4.895 4.851 15.679 1.00 73.06 89 ASP A CA 1
ATOM 690 C C . ASP A 1 89 ? -4.852 3.375 15.244 1.00 73.06 89 ASP A C 1
ATOM 692 O O . ASP A 1 89 ? -4.522 2.486 16.030 1.00 73.06 89 ASP A O 1
ATOM 696 N N . CYS A 1 90 ? -5.202 3.104 13.981 1.00 77.12 90 CYS A N 1
ATOM 697 C CA . CYS A 1 90 ? -5.404 1.754 13.455 1.00 77.12 90 CYS A CA 1
ATOM 698 C C . CYS A 1 90 ? -4.289 1.287 12.508 1.00 77.12 90 CYS A C 1
ATOM 700 O O . CYS A 1 90 ? -4.125 0.082 12.302 1.00 77.12 90 CYS A O 1
ATOM 702 N N . LEU A 1 91 ? -3.550 2.217 11.901 1.00 84.12 91 LEU A N 1
ATOM 703 C CA . LEU A 1 91 ? -2.463 1.930 10.971 1.00 84.12 91 LEU A CA 1
ATOM 704 C C . LEU A 1 91 ? -1.122 2.099 11.674 1.00 84.12 91 LEU A C 1
ATOM 706 O O . LEU A 1 91 ? -0.811 3.164 12.1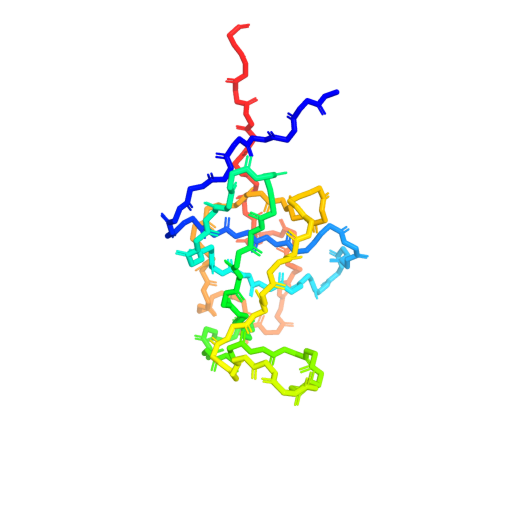97 1.00 84.12 91 LEU A O 1
ATOM 710 N N . LYS A 1 92 ? -0.311 1.044 11.647 1.00 85.50 92 LYS A N 1
ATOM 711 C CA . LYS A 1 92 ? 1.012 1.029 12.269 1.00 85.50 92 LYS A CA 1
ATOM 712 C C . LYS A 1 92 ? 2.079 1.076 11.181 1.00 85.50 92 LYS A C 1
ATOM 714 O O . LYS A 1 92 ? 2.236 0.075 10.476 1.00 85.50 92 LYS A O 1
ATOM 719 N N . PRO A 1 93 ? 2.782 2.208 11.002 1.00 85.25 93 PRO A N 1
ATOM 720 C CA . PRO A 1 93 ? 3.938 2.269 10.122 1.00 85.25 93 PRO A CA 1
ATOM 721 C C . PRO A 1 93 ? 4.970 1.227 10.535 1.00 85.25 93 PRO A C 1
ATOM 723 O O . PRO A 1 93 ? 5.301 1.107 11.714 1.00 85.25 93 PRO A O 1
ATOM 726 N N . LEU A 1 94 ? 5.504 0.508 9.553 1.00 82.94 94 LEU A N 1
ATOM 727 C CA . LEU A 1 94 ? 6.728 -0.259 9.732 1.00 82.94 94 LEU A CA 1
ATOM 728 C C . LEU A 1 94 ? 7.859 0.762 9.715 1.00 82.94 94 LEU A C 1
ATOM 730 O O . LEU A 1 94 ? 8.434 1.054 8.666 1.00 82.94 94 LEU A O 1
ATOM 734 N N . VAL A 1 95 ? 8.095 1.399 10.860 1.00 68.06 95 VAL A N 1
ATOM 735 C CA . VAL A 1 95 ? 9.267 2.252 11.031 1.00 68.06 95 VAL A CA 1
ATOM 736 C C . VAL A 1 95 ? 10.475 1.361 10.760 1.00 68.06 95 VAL A C 1
ATOM 738 O O . VAL A 1 95 ? 10.567 0.270 11.322 1.00 68.06 95 VAL A O 1
ATOM 741 N N . ALA A 1 96 ? 11.361 1.780 9.857 1.00 52.00 96 ALA A N 1
ATOM 742 C CA . ALA A 1 96 ? 12.662 1.145 9.764 1.00 52.00 96 ALA A CA 1
ATOM 743 C C . ALA A 1 96 ? 13.357 1.405 11.103 1.00 52.00 96 ALA A C 1
ATOM 745 O O . ALA A 1 96 ? 13.786 2.526 11.365 1.00 52.00 96 ALA A O 1
ATOM 746 N N . GLU A 1 97 ? 13.392 0.402 11.978 1.00 37.53 97 GLU A N 1
ATOM 747 C CA . GLU A 1 97 ? 14.413 0.352 13.014 1.00 37.53 97 GLU A CA 1
ATOM 748 C C . GLU A 1 97 ? 15.752 0.317 12.267 1.00 37.53 97 GLU A C 1
ATOM 750 O O . GLU A 1 97 ? 16.113 -0.698 11.669 1.00 37.53 97 GLU A O 1
ATOM 755 N N . GLU A 1 98 ? 16.441 1.454 12.198 1.00 39.81 98 GLU A N 1
ATOM 756 C CA . GLU A 1 98 ? 17.879 1.439 11.950 1.00 39.81 98 GLU A CA 1
ATOM 757 C C . GLU A 1 98 ? 18.594 1.131 13.283 1.00 39.81 98 GLU A C 1
ATOM 759 O O . GLU A 1 98 ? 18.102 1.546 14.337 1.00 39.81 98 GLU A O 1
ATOM 764 N N . PRO A 1 99 ? 19.696 0.359 13.246 1.00 45.66 99 PRO A N 1
ATOM 765 C CA . PRO A 1 99 ? 20.480 -0.042 14.419 1.00 45.66 99 PRO A CA 1
ATOM 766 C C . PRO A 1 99 ? 21.188 1.116 15.136 1.00 45.66 99 PRO A C 1
ATOM 768 O O . PRO A 1 99 ? 21.477 2.149 14.489 1.00 45.66 99 PRO A O 1
#

Sequence (99 aa):
MAAPAFKPGMWAMSADEVYKPMLGRIRDVHSDGSIDV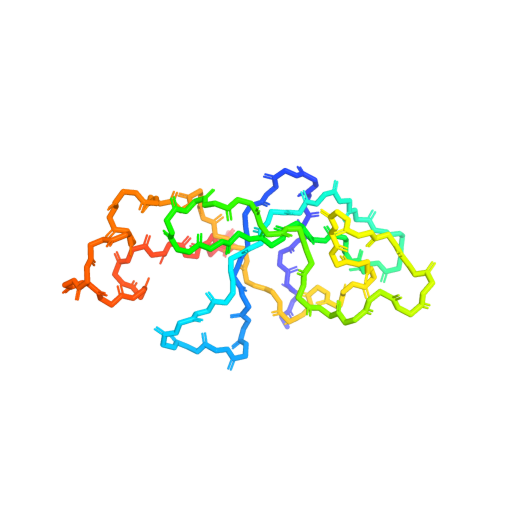VIYAADGQRRGRVSPAMGGPRGFEPCCGAQNWIPIERPNFELLATKRYDYRDCLKPLVAEEP